Protein AF-A0A6N7DAM2-F1 (afdb_monomer_lite)

Sequence (52 aa):
MSRLARSREELAAFLRARRERLAPAEVGLPSAGRRRTPGLRREEVAALAAWG

pLDDT: mean 86.26, std 10.02, range [55.84, 94.44]

Structure (mmCIF, N/CA/C/O backbone):
data_AF-A0A6N7DAM2-F1
#
_entry.id   AF-A0A6N7DAM2-F1
#
loop_
_atom_site.group_PDB
_atom_site.id
_atom_site.type_symbol
_atom_site.label_atom_id
_atom_site.label_alt_id
_atom_site.label_comp_id
_atom_site.label_asym_id
_atom_site.label_entity_id
_atom_site.label_seq_id
_atom_site.pdbx_PDB_ins_code
_atom_site.Cartn_x
_atom_site.Cartn_y
_atom_site.Cartn_z
_atom_site.occupancy
_atom_site.B_iso_or_equiv
_atom_site.auth_seq_id
_atom_site.auth_comp_id
_atom_site.auth_asym_id
_atom_site.auth_atom_id
_atom_site.pdbx_PDB_model_num
ATOM 1 N N . MET A 1 1 ? 25.482 -6.688 -14.446 1.00 57.44 1 MET A N 1
ATOM 2 C CA . MET A 1 1 ? 24.674 -5.881 -13.499 1.00 57.44 1 MET A CA 1
ATOM 3 C C . MET A 1 1 ? 23.330 -5.381 -14.084 1.00 57.44 1 MET A C 1
ATOM 5 O O . MET A 1 1 ? 22.937 -4.269 -13.777 1.00 57.44 1 MET A O 1
ATOM 9 N N . SER A 1 2 ? 22.555 -6.158 -14.863 1.00 66.56 2 SER A N 1
ATOM 10 C CA . SER A 1 2 ? 21.291 -5.634 -15.454 1.00 66.56 2 SER A CA 1
ATOM 11 C C . SER A 1 2 ? 20.023 -6.472 -15.231 1.00 66.56 2 SER A C 1
ATOM 13 O O . SER A 1 2 ? 18.928 -5.976 -15.479 1.00 66.56 2 SER A O 1
ATOM 15 N N . ARG A 1 3 ? 20.112 -7.698 -14.694 1.00 66.88 3 ARG A N 1
ATOM 16 C CA . ARG A 1 3 ? 18.917 -8.524 -14.422 1.00 66.88 3 ARG A CA 1
ATOM 17 C C . ARG A 1 3 ? 18.171 -8.109 -13.150 1.00 66.88 3 ARG A C 1
ATOM 19 O O . ARG A 1 3 ? 16.951 -8.030 -13.166 1.00 66.88 3 ARG A O 1
ATOM 26 N N . LEU A 1 4 ? 18.914 -7.786 -12.086 1.00 64.12 4 LEU A N 1
ATOM 27 C CA . LEU A 1 4 ? 18.354 -7.368 -10.792 1.00 64.12 4 LEU A CA 1
ATOM 28 C C . LEU A 1 4 ? 17.637 -6.009 -10.863 1.00 64.12 4 LEU A C 1
ATOM 30 O O . LEU A 1 4 ? 16.674 -5.773 -10.139 1.00 64.12 4 LEU A O 1
ATOM 34 N N . ALA A 1 5 ? 18.097 -5.113 -11.744 1.00 68.88 5 ALA A N 1
ATOM 35 C CA . ALA A 1 5 ? 17.452 -3.821 -11.970 1.00 68.88 5 ALA A CA 1
ATOM 36 C C . ALA A 1 5 ? 16.088 -3.997 -12.654 1.00 68.88 5 ALA A C 1
ATOM 38 O O . ALA A 1 5 ? 15.089 -3.498 -12.140 1.00 68.88 5 ALA A O 1
ATOM 39 N N . ARG A 1 6 ? 16.032 -4.802 -13.728 1.00 71.81 6 ARG A N 1
ATOM 40 C CA . ARG A 1 6 ? 14.783 -5.132 -14.428 1.00 71.81 6 ARG A CA 1
ATOM 41 C C . ARG A 1 6 ? 13.787 -5.848 -13.511 1.00 71.81 6 ARG A C 1
ATOM 43 O O . ARG A 1 6 ? 12.639 -5.430 -13.428 1.00 71.81 6 ARG A O 1
ATOM 50 N N . SER A 1 7 ? 14.239 -6.836 -12.732 1.00 86.62 7 SER A N 1
ATOM 51 C CA . SER A 1 7 ? 13.360 -7.528 -11.779 1.00 86.62 7 SER A CA 1
ATOM 52 C C . SER A 1 7 ? 12.837 -6.599 -10.679 1.00 86.62 7 SER A C 1
ATOM 54 O O . SER A 1 7 ? 11.714 -6.762 -10.210 1.00 86.62 7 SER A O 1
ATOM 56 N N . ARG A 1 8 ? 13.630 -5.605 -10.255 1.00 89.44 8 ARG A N 1
ATOM 57 C CA . ARG A 1 8 ? 13.203 -4.607 -9.266 1.00 89.44 8 ARG A CA 1
ATOM 58 C C . ARG A 1 8 ? 12.167 -3.639 -9.839 1.00 89.44 8 ARG A C 1
ATOM 60 O O . ARG A 1 8 ? 11.239 -3.275 -9.122 1.00 89.44 8 ARG A O 1
ATOM 67 N N . GLU A 1 9 ? 12.307 -3.229 -11.096 1.00 92.56 9 GLU A N 1
ATOM 68 C CA . GLU A 1 9 ? 11.329 -2.378 -11.787 1.00 92.56 9 GLU A CA 1
ATOM 69 C C . GLU A 1 9 ? 10.005 -3.110 -12.019 1.00 92.56 9 GLU A C 1
ATOM 71 O O . GLU A 1 9 ? 8.948 -2.576 -11.682 1.00 92.56 9 GLU A O 1
ATOM 76 N N . GLU A 1 10 ? 10.060 -4.354 -12.499 1.00 91.88 10 GLU A N 1
ATOM 77 C CA . GLU A 1 10 ? 8.889 -5.218 -12.690 1.00 91.88 10 GLU A CA 1
ATOM 78 C C . GLU A 1 10 ? 8.160 -5.469 -11.365 1.00 91.88 10 GLU A C 1
ATOM 80 O O . GLU A 1 10 ? 6.941 -5.303 -11.278 1.00 91.88 10 GLU A O 1
ATOM 85 N N . LEU A 1 11 ? 8.905 -5.776 -10.297 1.00 91.31 11 LEU A N 1
ATOM 86 C CA . LEU A 1 11 ? 8.342 -5.945 -8.960 1.00 91.31 11 LEU A CA 1
ATOM 87 C C . LEU A 1 11 ? 7.708 -4.648 -8.442 1.00 91.31 11 LEU A C 1
ATOM 89 O O . LEU A 1 11 ? 6.605 -4.668 -7.897 1.00 91.31 11 LEU A O 1
ATOM 93 N N . ALA A 1 12 ? 8.375 -3.507 -8.618 1.00 92.31 12 ALA A N 1
ATOM 94 C CA . ALA A 1 12 ? 7.838 -2.218 -8.196 1.00 92.31 12 ALA A CA 1
ATOM 95 C C . ALA A 1 12 ? 6.543 -1.867 -8.947 1.00 92.31 12 ALA A C 1
ATOM 97 O O . ALA A 1 12 ? 5.590 -1.384 -8.328 1.00 92.31 12 ALA A O 1
ATOM 98 N N . ALA A 1 13 ? 6.490 -2.133 -10.255 1.00 94.12 13 ALA A N 1
ATOM 99 C CA . ALA A 1 13 ? 5.299 -1.942 -11.075 1.00 94.12 13 ALA A CA 1
ATOM 100 C C . ALA A 1 13 ? 4.156 -2.864 -10.630 1.00 94.12 13 ALA A C 1
ATOM 102 O O . ALA A 1 13 ? 3.031 -2.399 -10.442 1.00 94.12 13 ALA A O 1
ATOM 103 N N . PHE A 1 14 ? 4.451 -4.140 -10.374 1.00 92.50 14 PHE A N 1
ATOM 104 C CA . PHE A 1 14 ? 3.476 -5.101 -9.869 1.00 92.50 14 PHE A CA 1
ATOM 105 C C . PHE A 1 14 ? 2.884 -4.664 -8.521 1.00 92.50 14 PHE A C 1
ATOM 107 O O . PHE A 1 14 ? 1.664 -4.559 -8.381 1.00 92.50 14 PHE A O 1
ATOM 114 N N . LEU A 1 15 ? 3.730 -4.336 -7.540 1.00 92.12 15 LEU A N 1
ATOM 115 C CA . LEU A 1 15 ? 3.280 -3.889 -6.217 1.00 92.12 15 LEU A CA 1
ATOM 116 C C . LEU A 1 15 ? 2.456 -2.598 -6.302 1.00 92.12 15 LEU A C 1
ATOM 118 O O . LEU A 1 15 ? 1.449 -2.462 -5.605 1.00 92.12 15 LEU A O 1
ATOM 122 N N . ARG A 1 16 ? 2.843 -1.667 -7.186 1.00 92.56 16 ARG A N 1
ATOM 123 C CA . ARG A 1 16 ? 2.070 -0.453 -7.472 1.00 92.56 16 ARG A CA 1
ATOM 124 C C . ARG A 1 16 ? 0.680 -0.789 -8.012 1.00 92.56 16 ARG A C 1
ATOM 126 O O . ARG A 1 16 ? -0.306 -0.324 -7.453 1.00 92.56 16 ARG A O 1
ATOM 133 N N . ALA A 1 17 ? 0.593 -1.627 -9.039 1.00 94.06 17 ALA A N 1
ATOM 134 C CA . ALA A 1 17 ? -0.686 -1.996 -9.635 1.00 94.06 17 ALA A CA 1
ATOM 135 C C . ALA A 1 17 ? -1.619 -2.687 -8.626 1.00 94.06 17 ALA A C 1
ATOM 137 O O . ALA A 1 17 ? -2.828 -2.475 -8.651 1.00 94.06 17 ALA A O 1
ATOM 138 N N . ARG A 1 18 ? -1.076 -3.498 -7.709 1.00 93.06 18 ARG A N 1
ATOM 139 C CA . ARG A 1 18 ? -1.872 -4.168 -6.669 1.00 93.06 18 ARG A CA 1
ATOM 140 C C . ARG A 1 18 ? -2.393 -3.193 -5.614 1.00 93.06 18 ARG A C 1
ATOM 142 O O . ARG A 1 18 ? -3.582 -3.238 -5.318 1.00 93.06 18 ARG A O 1
ATOM 149 N N . ARG A 1 19 ? -1.551 -2.293 -5.083 1.00 93.56 19 ARG A N 1
ATOM 150 C CA . ARG A 1 19 ? -1.988 -1.322 -4.056 1.00 93.56 19 ARG A CA 1
ATOM 151 C C . ARG A 1 19 ? -3.008 -0.313 -4.591 1.00 93.56 19 ARG A C 1
ATOM 153 O O . ARG A 1 19 ? -3.889 0.098 -3.851 1.00 93.56 19 ARG A O 1
ATOM 160 N N . GLU A 1 20 ? -2.910 0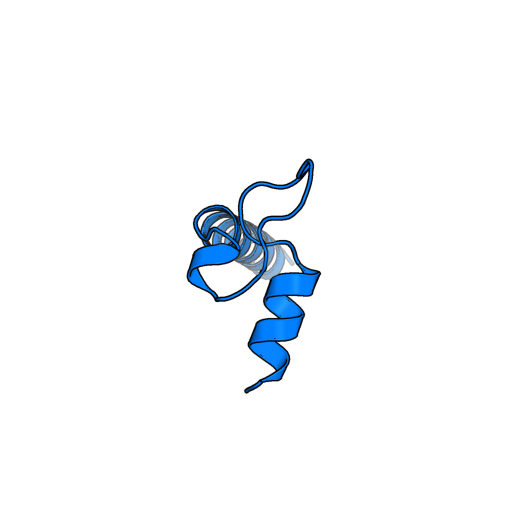.066 -5.866 1.00 94.44 20 GLU A N 1
ATOM 161 C CA . GLU A 1 20 ? -3.811 1.052 -6.482 1.00 94.44 20 GLU A CA 1
ATOM 162 C C . GLU A 1 20 ? -5.215 0.496 -6.749 1.00 94.44 20 GLU A C 1
ATOM 164 O O . GLU A 1 20 ? -6.164 1.268 -6.844 1.00 94.44 20 GLU A O 1
ATOM 169 N N . ARG A 1 21 ? -5.357 -0.835 -6.830 1.00 93.75 21 ARG A N 1
ATOM 170 C CA . ARG A 1 21 ? -6.643 -1.519 -7.036 1.00 93.75 21 ARG A CA 1
ATOM 171 C C . ARG A 1 21 ? -7.457 -1.723 -5.762 1.00 93.75 21 ARG A C 1
ATOM 173 O O . ARG A 1 21 ? -8.633 -2.028 -5.884 1.00 93.75 21 ARG A O 1
ATOM 180 N N . LEU A 1 22 ? -6.840 -1.598 -4.588 1.00 92.88 22 LEU A N 1
ATOM 181 C CA . LEU A 1 22 ? -7.512 -1.771 -3.302 1.00 92.88 22 LEU A CA 1
ATOM 182 C C . LEU A 1 22 ? -7.892 -0.408 -2.731 1.00 92.88 22 LEU A C 1
ATOM 184 O O . LEU A 1 22 ? -7.028 0.439 -2.491 1.00 92.88 22 LEU A O 1
ATOM 188 N N . ALA A 1 23 ? -9.177 -0.198 -2.483 1.00 91.62 23 ALA A N 1
ATOM 189 C CA . ALA A 1 23 ? -9.650 0.924 -1.701 1.00 91.62 23 ALA A CA 1
ATOM 190 C C . ALA A 1 23 ? -9.366 0.684 -0.205 1.00 91.62 23 ALA A C 1
ATOM 192 O O . ALA A 1 23 ? -9.480 -0.444 0.275 1.00 91.62 23 ALA A O 1
ATOM 193 N N . PRO A 1 24 ? -9.066 1.743 0.571 1.00 92.50 24 PRO A N 1
ATOM 194 C CA . PRO A 1 24 ? -8.879 1.640 2.021 1.00 92.50 24 PRO A CA 1
ATOM 195 C C . PRO A 1 24 ? -10.024 0.904 2.728 1.00 92.50 24 PRO A C 1
ATOM 197 O O . PRO A 1 24 ? -9.785 0.059 3.585 1.00 92.50 24 PRO A O 1
ATOM 200 N N . ALA A 1 25 ? -11.266 1.164 2.314 1.00 91.75 25 ALA A N 1
ATOM 201 C CA . ALA A 1 25 ? -12.446 0.557 2.921 1.00 91.75 25 ALA A CA 1
ATOM 202 C C . ALA A 1 25 ? -12.498 -0.974 2.755 1.00 91.75 25 ALA A C 1
ATOM 204 O O . ALA A 1 25 ? -12.996 -1.657 3.643 1.00 91.75 25 ALA A O 1
ATOM 205 N N . GLU A 1 26 ? -11.943 -1.524 1.668 1.00 92.81 26 GLU A N 1
ATOM 206 C CA . GLU A 1 26 ? -11.916 -2.975 1.414 1.00 92.81 26 GLU A CA 1
ATOM 207 C C . GLU A 1 26 ? -11.002 -3.731 2.389 1.00 92.81 26 GLU A C 1
ATOM 209 O O . GLU A 1 26 ? -11.118 -4.943 2.541 1.00 92.81 26 GLU A O 1
ATOM 214 N N . VAL A 1 27 ? -10.103 -3.014 3.065 1.00 92.44 27 VAL A N 1
ATOM 215 C CA . VAL A 1 27 ? -9.161 -3.553 4.056 1.00 92.44 27 VAL A CA 1
ATOM 216 C C . VAL A 1 27 ? -9.418 -2.988 5.458 1.00 92.44 27 VAL A C 1
ATOM 218 O O . VAL A 1 27 ? -8.544 -3.033 6.318 1.00 92.44 27 VAL A O 1
ATOM 221 N N . GLY A 1 28 ? -10.612 -2.431 5.694 1.00 91.31 28 GLY A N 1
ATOM 222 C CA . GLY A 1 28 ? -11.024 -1.910 7.001 1.00 91.31 28 GLY A CA 1
ATOM 223 C C . GLY A 1 28 ? -10.398 -0.565 7.388 1.00 91.31 28 GLY A C 1
ATOM 224 O O . GLY A 1 28 ? -10.486 -0.159 8.545 1.00 91.31 28 GLY A O 1
ATOM 225 N N . LEU A 1 29 ? -9.776 0.145 6.441 1.00 90.62 29 LEU A N 1
ATOM 226 C CA . LEU A 1 29 ? -9.188 1.462 6.671 1.00 90.62 29 LEU A CA 1
ATOM 227 C C . LEU A 1 29 ? -10.158 2.591 6.284 1.00 90.62 29 LEU A C 1
ATOM 229 O O . LEU A 1 29 ? -10.870 2.500 5.278 1.00 90.62 29 LEU A O 1
ATOM 233 N N . PRO A 1 30 ? -10.163 3.713 7.022 1.00 88.12 30 PRO A N 1
ATOM 234 C CA . PRO A 1 30 ? -11.008 4.850 6.694 1.00 88.12 30 PRO A CA 1
ATOM 235 C C . PRO A 1 30 ? -10.577 5.519 5.379 1.00 88.12 30 PRO A C 1
ATOM 237 O O . PRO A 1 30 ? -9.417 5.886 5.163 1.00 88.12 30 PRO A O 1
ATOM 240 N N . SER A 1 31 ? -11.547 5.770 4.501 1.00 81.94 31 SER A N 1
ATOM 241 C CA . SER A 1 31 ? -11.343 6.569 3.289 1.00 81.94 31 SER A CA 1
ATOM 242 C C . SER A 1 31 ? -11.597 8.055 3.579 1.00 81.94 31 SER A C 1
ATOM 244 O O . SER A 1 31 ? -12.554 8.646 3.087 1.00 81.94 31 SER A O 1
ATOM 246 N N . ALA A 1 32 ? -10.783 8.663 4.447 1.00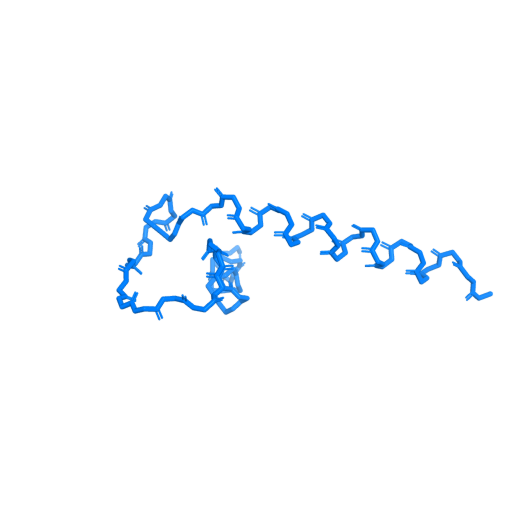 74.44 32 ALA A N 1
ATOM 247 C CA . ALA A 1 32 ? -10.953 10.065 4.832 1.00 74.44 32 ALA A CA 1
ATOM 248 C C . ALA A 1 32 ? -10.168 11.026 3.913 1.00 74.44 32 ALA A C 1
ATOM 250 O O . ALA A 1 32 ? -8.975 10.838 3.662 1.00 74.44 32 ALA A O 1
ATOM 251 N N . GLY A 1 33 ? -10.832 12.098 3.465 1.00 80.19 33 GLY A N 1
ATOM 252 C CA . GLY A 1 33 ? -10.209 13.275 2.850 1.00 80.19 33 GLY A CA 1
ATOM 253 C C . GLY A 1 33 ? -9.766 13.135 1.387 1.00 80.19 33 GLY A C 1
ATOM 254 O O . GLY A 1 33 ? -9.989 12.133 0.709 1.00 80.19 33 GLY A O 1
ATOM 255 N N . ARG A 1 34 ? -9.120 14.191 0.875 1.00 83.31 34 ARG A N 1
ATOM 256 C CA . ARG A 1 34 ? -8.621 14.243 -0.507 1.00 83.31 34 ARG A CA 1
ATOM 257 C C . ARG A 1 34 ? -7.346 13.405 -0.639 1.00 83.31 34 ARG A C 1
ATOM 259 O O . ARG A 1 34 ? -6.309 13.735 -0.061 1.00 83.31 34 ARG A O 1
ATOM 266 N N . ARG A 1 35 ? -7.399 12.331 -1.428 1.00 84.88 35 ARG A N 1
ATOM 267 C CA . ARG A 1 35 ? -6.245 11.460 -1.699 1.00 84.88 35 ARG A CA 1
ATOM 268 C C . ARG A 1 35 ? -5.485 11.924 -2.942 1.00 84.88 35 ARG A C 1
ATOM 270 O O . ARG A 1 35 ? -6.082 12.261 -3.956 1.00 84.88 35 ARG A O 1
ATOM 277 N N . ARG A 1 36 ? -4.152 11.945 -2.843 1.00 84.88 36 ARG A N 1
ATOM 278 C CA . ARG A 1 36 ? -3.238 12.186 -3.979 1.00 84.88 36 ARG A CA 1
ATOM 279 C C . ARG A 1 36 ? -2.825 10.892 -4.681 1.00 84.88 36 ARG A C 1
ATOM 281 O O . ARG A 1 36 ? -2.427 10.926 -5.836 1.00 84.88 36 ARG A O 1
ATOM 288 N N . THR A 1 37 ? -2.916 9.775 -3.969 1.00 83.81 37 THR A N 1
ATOM 289 C CA . THR A 1 37 ? -2.521 8.452 -4.442 1.00 83.81 37 THR A CA 1
ATOM 290 C C . THR A 1 37 ? -3.775 7.593 -4.599 1.00 83.81 37 THR A C 1
ATOM 292 O O . THR A 1 37 ? -4.567 7.557 -3.652 1.00 83.81 37 THR A O 1
ATOM 295 N N . PRO A 1 38 ? -3.974 6.913 -5.743 1.00 88.25 38 PRO A N 1
ATOM 296 C CA . PRO A 1 38 ? -5.064 5.955 -5.894 1.00 88.25 38 PRO A CA 1
ATOM 297 C C . PRO A 1 38 ? -4.855 4.733 -4.987 1.00 88.25 38 PRO A C 1
ATOM 299 O O . PRO A 1 38 ? -3.720 4.295 -4.777 1.00 88.25 38 PRO A O 1
ATOM 302 N N . GLY A 1 39 ? -5.955 4.202 -4.450 1.00 93.44 39 GLY A N 1
ATOM 303 C CA . GLY A 1 39 ? -5.969 3.029 -3.574 1.00 93.44 39 GLY A CA 1
ATOM 304 C C . GLY A 1 39 ? -5.188 3.200 -2.266 1.00 93.44 39 GLY A C 1
ATOM 305 O O . GLY A 1 39 ? -5.264 4.249 -1.610 1.00 93.44 39 GLY A O 1
ATOM 306 N N . LEU A 1 40 ? -4.440 2.156 -1.890 1.00 94.06 40 LEU A N 1
ATOM 307 C CA . LEU A 1 40 ? -3.637 2.115 -0.669 1.00 94.06 40 LEU A CA 1
ATOM 308 C C . LEU A 1 40 ? -2.309 2.870 -0.812 1.00 94.06 40 LEU A C 1
ATOM 310 O O . LEU A 1 40 ? -1.550 2.748 -1.790 1.00 94.06 40 LEU A O 1
ATOM 314 N N . ARG A 1 41 ? -1.995 3.626 0.236 1.00 91.75 41 ARG A N 1
ATOM 315 C CA . ARG A 1 41 ? -0.715 4.291 0.457 1.00 91.75 41 ARG A CA 1
ATOM 316 C C . ARG A 1 41 ? 0.321 3.295 0.963 1.00 91.75 41 ARG A C 1
ATOM 318 O O . ARG A 1 41 ? 0.004 2.193 1.405 1.00 91.75 41 ARG A O 1
ATOM 325 N N . ARG A 1 42 ? 1.592 3.682 0.894 1.00 91.00 42 ARG A N 1
ATOM 326 C CA . ARG A 1 42 ? 2.691 2.791 1.283 1.00 91.00 42 ARG A CA 1
ATOM 327 C C . ARG A 1 42 ? 2.652 2.487 2.783 1.00 91.00 42 ARG A C 1
ATOM 329 O O . ARG A 1 42 ? 2.866 1.346 3.166 1.00 91.00 42 ARG A O 1
ATOM 336 N N . GLU A 1 43 ? 2.359 3.490 3.601 1.00 91.06 43 GLU A N 1
ATOM 337 C CA . GLU A 1 43 ? 2.203 3.376 5.051 1.00 91.06 43 GLU A CA 1
ATOM 338 C C . GLU A 1 43 ? 0.998 2.514 5.449 1.00 91.06 43 GLU A C 1
ATOM 340 O O . GLU A 1 43 ? 1.098 1.734 6.387 1.00 91.06 43 GLU A O 1
ATOM 345 N N . GLU A 1 44 ? -0.103 2.582 4.696 1.00 93.00 44 GLU A N 1
ATOM 346 C CA . GLU A 1 44 ? -1.296 1.753 4.916 1.00 93.00 44 GLU A CA 1
ATOM 347 C C . GLU A 1 44 ? -0.979 0.276 4.644 1.00 93.00 44 GLU A C 1
ATOM 349 O O . GLU A 1 44 ? -1.280 -0.588 5.461 1.00 93.00 44 GLU A O 1
ATOM 354 N N . VAL A 1 45 ? -0.288 -0.014 3.534 1.00 92.00 45 VAL A N 1
ATOM 355 C CA . VAL A 1 45 ? 0.189 -1.373 3.226 1.00 92.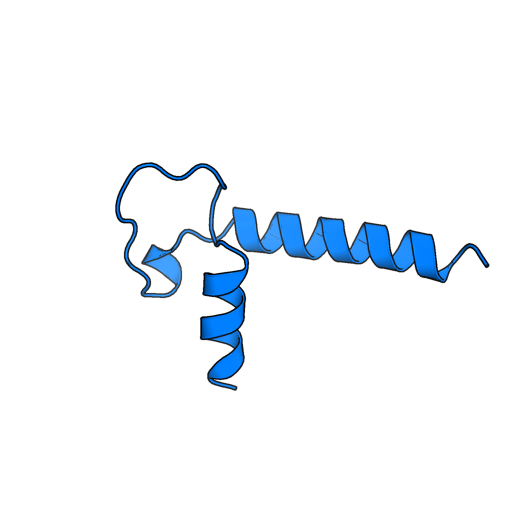00 45 VAL A CA 1
ATOM 356 C C . VAL A 1 45 ? 1.164 -1.875 4.292 1.00 92.00 45 VAL A C 1
ATOM 358 O O . VAL A 1 45 ? 1.079 -3.030 4.698 1.00 92.00 45 VAL A O 1
ATOM 361 N N . ALA A 1 46 ? 2.083 -1.023 4.755 1.00 92.00 46 ALA A N 1
ATOM 362 C CA . ALA A 1 46 ? 3.033 -1.387 5.802 1.00 92.00 46 ALA A CA 1
ATOM 363 C C . ALA A 1 46 ? 2.330 -1.712 7.129 1.00 92.00 46 ALA A C 1
ATOM 365 O O . ALA A 1 46 ? 2.687 -2.695 7.769 1.00 92.00 46 ALA A O 1
ATOM 366 N N . ALA A 1 47 ? 1.313 -0.934 7.511 1.00 90.81 47 ALA 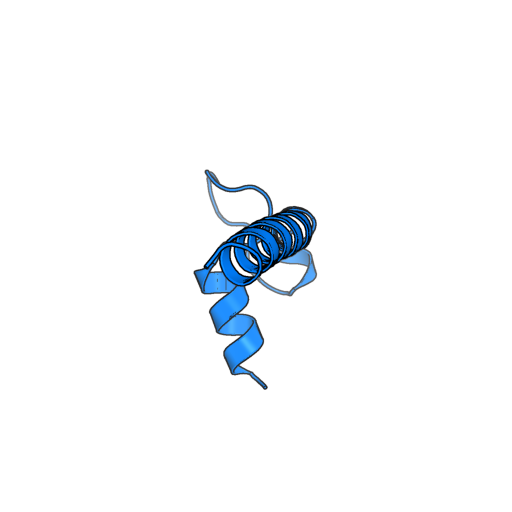A N 1
ATOM 367 C CA . ALA A 1 47 ? 0.524 -1.187 8.715 1.00 90.81 47 ALA A CA 1
ATOM 368 C C . ALA A 1 47 ? -0.222 -2.529 8.642 1.00 90.81 47 ALA A C 1
ATOM 370 O O . ALA A 1 47 ? -0.198 -3.286 9.606 1.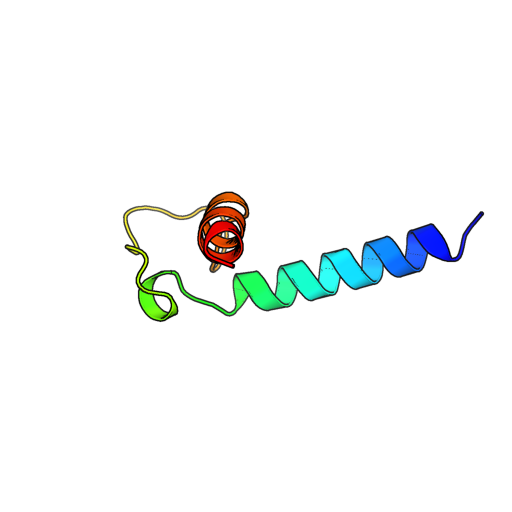00 90.81 47 ALA A O 1
ATOM 371 N N . LEU A 1 48 ? -0.814 -2.854 7.487 1.00 90.56 48 LEU A N 1
ATOM 372 C CA . LEU A 1 48 ? -1.484 -4.141 7.261 1.00 90.56 48 LEU A CA 1
ATOM 373 C C . LEU A 1 48 ? -0.504 -5.323 7.290 1.00 90.56 48 LEU A C 1
ATOM 375 O O . LEU A 1 48 ? -0.825 -6.379 7.820 1.00 90.56 48 LEU A O 1
ATOM 379 N N . ALA A 1 49 ? 0.694 -5.152 6.728 1.00 89.06 49 ALA A N 1
ATOM 380 C CA . ALA A 1 49 ? 1.720 -6.194 6.705 1.00 89.06 49 ALA A CA 1
ATOM 381 C C . ALA A 1 49 ? 2.380 -6.424 8.075 1.00 89.06 49 ALA A C 1
ATOM 383 O O . ALA A 1 49 ? 2.894 -7.507 8.326 1.00 89.06 49 ALA A O 1
ATOM 384 N N . ALA A 1 50 ? 2.364 -5.419 8.954 1.00 85.00 50 ALA A N 1
ATOM 385 C CA . ALA A 1 50 ? 2.900 -5.514 10.310 1.00 85.00 50 ALA A CA 1
ATOM 386 C C . ALA A 1 50 ? 2.014 -6.334 11.266 1.00 85.00 50 ALA A C 1
ATOM 388 O O . ALA A 1 50 ? 2.398 -6.543 12.411 1.00 85.00 50 ALA A O 1
ATOM 389 N N . TRP A 1 51 ? 0.829 -6.764 10.820 1.00 70.00 51 TRP A N 1
ATOM 390 C CA . TRP A 1 51 ? -0.049 -7.675 11.565 1.00 70.00 51 TRP A CA 1
ATOM 391 C C . TRP A 1 51 ? 0.231 -9.158 11.265 1.00 70.00 51 TRP A C 1
ATOM 393 O O . TRP A 1 51 ? -0.507 -10.015 11.748 1.00 70.00 51 TRP A O 1
ATOM 403 N N . GLY A 1 52 ? 1.254 -9.450 10.450 1.00 55.84 52 GLY A N 1
ATOM 404 C CA . GLY A 1 52 ? 1.755 -10.803 10.193 1.00 55.84 52 GLY A CA 1
ATOM 405 C C . GLY A 1 52 ? 2.665 -11.323 11.295 1.00 55.84 52 GLY A C 1
ATOM 406 O O . GLY A 1 52 ? 3.465 -10.519 11.824 1.00 55.84 52 GLY A O 1
#

Foldseek 3Di:
DPPVVVVVVVVVVVVLVVQLPAALVNVPHDPDDDDPGHHDDPVRVVVVVVVD

Secondary structure (DSSP, 8-state):
--HHHHHH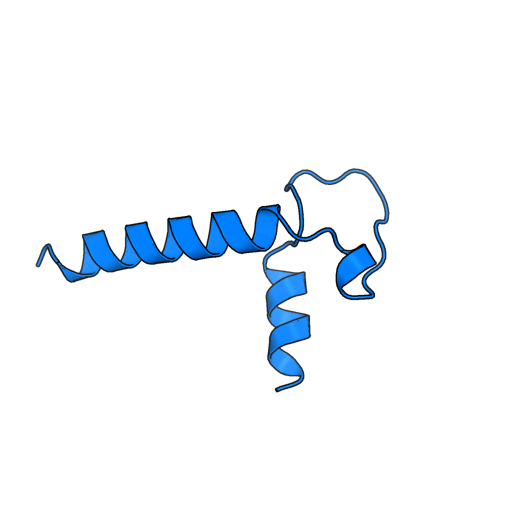HHHHHHHHHHHHHS-GGGGT----S--SSSS--HHHHHHHHTT-

Radius of gyration: 13.39 Å; chains: 1; bounding box: 37×25×27 Å